Protein AF-A0A5J4SA84-F1 (afdb_monomer_lite)

Sequence (87 aa):
QEDQITIRIRRINRKDIRPAKIERYRRESLLFVDNLPIAMTINEKIKETLSSRQDVKIWSTHYTFPEDQLDFIIDIIQATIKTERAH

pLDDT: mean 89.12, std 7.97, range [56.22, 96.25]

Radius of gyration: 13.72 Å; chains: 1; bounding box: 30×35×38 Å

Structure (mmCIF, N/CA/C/O backbone):
data_AF-A0A5J4SA84-F1
#
_entry.id   AF-A0A5J4SA84-F1
#
loop_
_atom_site.group_PDB
_atom_site.id
_atom_site.type_symbol
_atom_site.label_atom_id
_atom_site.label_alt_id
_atom_site.label_comp_id
_atom_site.label_asym_id
_atom_site.label_entity_id
_atom_site.label_seq_id
_atom_site.pdbx_PDB_ins_code
_atom_site.Cartn_x
_atom_site.Cartn_y
_atom_site.Cartn_z
_atom_site.occupancy
_atom_site.B_iso_or_equiv
_atom_site.auth_seq_id
_atom_site.auth_comp_id
_atom_site.auth_asym_id
_atom_site.auth_atom_id
_atom_site.pdbx_PDB_model_num
ATOM 1 N N . GLN A 1 1 ? -13.594 2.770 20.908 1.00 56.22 1 GLN A N 1
ATOM 2 C CA . GLN A 1 1 ? -12.225 2.478 20.451 1.00 56.22 1 GLN A CA 1
ATOM 3 C C . GLN A 1 1 ? -12.390 2.183 18.974 1.00 56.22 1 GLN A C 1
ATOM 5 O O . GLN A 1 1 ? -13.153 1.280 18.677 1.00 56.22 1 GLN A O 1
ATOM 10 N N . GLU A 1 2 ? -11.877 3.020 18.075 1.00 69.31 2 GLU A N 1
ATOM 11 C CA . GLU A 1 2 ? -11.911 2.677 16.646 1.00 69.31 2 GLU A CA 1
ATOM 12 C C . GLU A 1 2 ? -10.910 1.544 16.433 1.00 69.31 2 GLU A C 1
ATOM 14 O O . GLU A 1 2 ? -9.748 1.674 16.838 1.00 69.31 2 GLU A O 1
ATOM 19 N N . ASP A 1 3 ? -11.368 0.419 15.888 1.00 90.94 3 ASP A N 1
ATOM 20 C CA . ASP A 1 3 ? -10.490 -0.690 15.542 1.00 90.94 3 ASP A CA 1
ATOM 21 C C . ASP A 1 3 ? -9.504 -0.206 14.471 1.00 90.94 3 ASP A C 1
ATOM 23 O O . ASP A 1 3 ? -9.886 0.278 13.405 1.00 90.94 3 ASP A O 1
ATOM 27 N N . GLN A 1 4 ? -8.211 -0.238 14.801 1.00 94.12 4 GLN A N 1
ATOM 28 C CA . GLN A 1 4 ? -7.141 0.162 13.891 1.00 94.12 4 GLN A CA 1
ATOM 29 C C . GLN A 1 4 ? -6.476 -1.080 13.318 1.00 94.12 4 GLN A C 1
ATOM 31 O O . GLN A 1 4 ? -6.082 -1.985 14.055 1.00 94.12 4 GLN A O 1
ATOM 36 N N . ILE A 1 5 ? -6.253 -1.074 12.009 1.00 95.56 5 ILE A N 1
ATOM 37 C CA . ILE A 1 5 ? -5.477 -2.095 11.316 1.00 95.56 5 ILE A CA 1
ATOM 38 C C . ILE A 1 5 ? -4.082 -1.561 11.003 1.00 95.56 5 ILE A C 1
ATOM 40 O O . ILE A 1 5 ? -3.885 -0.369 10.782 1.00 95.56 5 ILE A O 1
ATOM 44 N N . THR A 1 6 ? -3.088 -2.450 10.983 1.00 95.94 6 THR A N 1
ATOM 45 C CA . THR A 1 6 ? -1.747 -2.134 10.478 1.00 95.94 6 THR A CA 1
ATOM 46 C C . THR A 1 6 ? -1.416 -3.026 9.295 1.00 95.94 6 THR A C 1
ATOM 48 O O . THR A 1 6 ? -1.369 -4.248 9.428 1.00 95.94 6 THR A O 1
ATOM 51 N N . ILE A 1 7 ? -1.116 -2.417 8.150 1.00 95.25 7 ILE A N 1
ATOM 52 C CA . ILE A 1 7 ? -0.623 -3.122 6.964 1.00 95.25 7 ILE A CA 1
ATOM 53 C C . ILE A 1 7 ? 0.857 -2.825 6.746 1.00 95.25 7 ILE A C 1
ATOM 55 O O . ILE A 1 7 ? 1.381 -1.789 7.162 1.00 95.25 7 ILE A O 1
ATOM 59 N N . ARG A 1 8 ? 1.542 -3.729 6.045 1.00 94.69 8 ARG A N 1
ATOM 60 C CA . ARG A 1 8 ? 2.936 -3.539 5.641 1.00 94.69 8 ARG A CA 1
ATOM 61 C C . ARG A 1 8 ? 3.069 -3.602 4.128 1.00 94.69 8 ARG A C 1
ATOM 63 O O . ARG A 1 8 ? 2.731 -4.615 3.521 1.00 94.69 8 ARG A O 1
ATOM 70 N N . ILE A 1 9 ? 3.667 -2.571 3.539 1.00 91.75 9 ILE A N 1
ATOM 71 C CA . ILE A 1 9 ? 3.939 -2.506 2.098 1.00 91.75 9 ILE A CA 1
ATOM 72 C C . ILE A 1 9 ? 5.408 -2.852 1.854 1.00 91.75 9 ILE A C 1
ATOM 74 O O . ILE A 1 9 ? 6.307 -2.271 2.460 1.00 91.75 9 ILE A O 1
ATOM 78 N N . ARG A 1 10 ? 5.679 -3.826 0.978 1.00 89.31 10 ARG A N 1
ATOM 79 C CA . ARG A 1 10 ? 7.045 -4.272 0.662 1.00 89.31 10 ARG A CA 1
ATOM 80 C C . ARG A 1 10 ? 7.262 -4.337 -0.841 1.00 89.31 10 ARG A C 1
ATOM 82 O O . ARG A 1 10 ? 6.523 -5.021 -1.539 1.00 89.31 10 ARG A O 1
ATOM 89 N N . ARG A 1 11 ? 8.352 -3.725 -1.303 1.00 88.12 11 ARG A N 1
ATOM 90 C CA . ARG A 1 11 ? 8.910 -3.952 -2.639 1.00 88.12 11 ARG A CA 1
ATOM 91 C C . ARG A 1 11 ? 10.023 -4.982 -2.524 1.00 88.12 11 ARG A C 1
ATOM 93 O O . ARG A 1 11 ? 10.886 -4.849 -1.660 1.00 88.12 11 ARG A O 1
ATOM 100 N N . ILE A 1 12 ? 9.995 -6.004 -3.370 1.00 88.81 12 ILE A N 1
ATOM 101 C CA . ILE A 1 12 ? 10.994 -7.072 -3.340 1.00 88.81 12 ILE A CA 1
ATOM 102 C C . ILE A 1 12 ? 11.491 -7.321 -4.761 1.00 88.81 12 ILE A C 1
ATOM 104 O O . ILE A 1 12 ? 10.697 -7.400 -5.697 1.00 88.81 12 ILE A O 1
ATOM 108 N N . ASN A 1 13 ? 12.808 -7.422 -4.927 1.00 87.12 13 ASN A N 1
ATOM 109 C CA . ASN A 1 13 ? 13.411 -7.742 -6.212 1.00 87.12 13 ASN A CA 1
ATOM 110 C C . ASN A 1 13 ? 13.159 -9.214 -6.545 1.00 87.12 13 ASN A C 1
ATOM 112 O O . ASN A 1 13 ? 13.604 -10.109 -5.829 1.00 87.12 13 ASN A O 1
ATOM 116 N N . ARG A 1 14 ? 12.465 -9.464 -7.657 1.00 85.88 14 ARG A N 1
ATOM 117 C CA . ARG A 1 14 ? 12.113 -10.814 -8.107 1.00 85.88 14 ARG A CA 1
ATOM 118 C C . ARG A 1 14 ? 13.332 -11.725 -8.277 1.00 85.88 14 ARG A C 1
ATOM 120 O O . ARG A 1 14 ? 13.210 -12.918 -8.023 1.00 85.88 14 ARG A O 1
ATOM 127 N N . LYS A 1 15 ? 14.492 -11.179 -8.671 1.00 87.44 15 LYS A N 1
ATOM 128 C CA . LYS A 1 15 ? 15.733 -11.955 -8.869 1.00 87.44 15 LYS A CA 1
ATOM 129 C C . LYS A 1 15 ? 16.242 -12.606 -7.578 1.00 87.44 15 LYS A C 1
ATOM 131 O O . LYS A 1 15 ? 16.869 -13.656 -7.641 1.00 87.44 15 LYS A O 1
ATOM 136 N N . ASP A 1 16 ? 15.904 -12.027 -6.429 1.00 86.69 16 ASP A N 1
ATOM 137 C CA . ASP A 1 16 ? 16.417 -12.442 -5.120 1.00 86.69 16 ASP A CA 1
ATOM 138 C C . ASP A 1 16 ? 15.446 -13.386 -4.382 1.00 86.69 16 ASP A C 1
ATOM 140 O O . ASP A 1 16 ? 15.662 -13.751 -3.223 1.00 86.69 16 ASP A O 1
ATOM 144 N N . ILE A 1 17 ? 14.342 -13.789 -5.028 1.00 90.81 17 ILE A N 1
ATOM 145 C CA . ILE A 1 17 ? 13.281 -14.592 -4.414 1.00 90.81 17 ILE A CA 1
ATOM 146 C C . ILE A 1 17 ? 13.061 -15.888 -5.195 1.00 90.81 17 ILE A C 1
ATOM 148 O O . ILE A 1 17 ? 12.876 -15.894 -6.408 1.00 90.81 17 ILE A O 1
ATOM 152 N N . ARG A 1 18 ? 12.983 -17.009 -4.468 1.00 93.44 18 ARG A N 1
ATOM 153 C CA . ARG A 1 18 ? 12.603 -18.307 -5.043 1.00 93.44 18 ARG A CA 1
ATOM 154 C C . ARG A 1 18 ? 11.138 -18.304 -5.518 1.00 93.44 18 ARG A C 1
ATOM 156 O O . ARG A 1 18 ? 10.290 -17.776 -4.795 1.00 93.44 18 ARG A O 1
ATOM 163 N N . PRO A 1 19 ? 10.791 -18.995 -6.621 1.00 92.00 19 PRO A N 1
ATOM 164 C CA . PRO A 1 19 ? 9.419 -19.055 -7.140 1.00 92.00 19 PRO A CA 1
ATOM 165 C C . PRO A 1 19 ? 8.353 -19.440 -6.102 1.00 92.00 19 PRO A C 1
ATOM 167 O O . PRO A 1 19 ? 7.323 -18.782 -6.007 1.00 92.00 19 PRO A O 1
ATOM 170 N N . ALA A 1 20 ? 8.629 -20.429 -5.244 1.00 94.31 20 ALA A N 1
ATOM 171 C CA . ALA A 1 20 ? 7.702 -20.847 -4.186 1.00 94.31 20 ALA A CA 1
ATOM 172 C C . ALA A 1 20 ? 7.353 -19.715 -3.197 1.00 94.31 20 ALA A C 1
ATOM 174 O O . ALA A 1 20 ? 6.238 -19.637 -2.688 1.00 94.31 20 ALA A O 1
ATOM 175 N N . LYS A 1 21 ? 8.302 -18.809 -2.935 1.00 92.75 21 LYS A N 1
ATOM 176 C CA . LYS A 1 21 ? 8.107 -17.669 -2.032 1.00 92.75 21 LYS A CA 1
ATOM 177 C C . LYS A 1 21 ? 7.328 -16.536 -2.710 1.00 92.75 21 LYS A C 1
ATOM 179 O O . LYS A 1 21 ? 6.553 -15.868 -2.035 1.00 92.75 21 LYS A O 1
ATOM 184 N N . ILE A 1 22 ? 7.471 -16.368 -4.028 1.00 92.12 22 ILE A N 1
ATOM 185 C CA . ILE A 1 22 ? 6.629 -15.462 -4.828 1.00 92.12 22 ILE A CA 1
ATOM 186 C C . ILE A 1 22 ? 5.172 -15.931 -4.787 1.00 92.12 22 ILE A C 1
ATOM 188 O O . ILE A 1 22 ? 4.284 -15.137 -4.494 1.00 92.12 22 ILE A O 1
ATOM 192 N N . GLU A 1 23 ? 4.935 -17.224 -5.014 1.00 94.00 23 GLU A N 1
ATOM 193 C CA . GLU A 1 23 ? 3.586 -17.798 -4.987 1.00 94.00 23 GLU A CA 1
ATOM 194 C C . GLU A 1 23 ? 2.934 -17.655 -3.609 1.00 94.00 23 GLU A C 1
ATOM 196 O O . GLU A 1 23 ? 1.769 -17.276 -3.500 1.00 94.00 23 GLU A O 1
ATOM 201 N N . ARG A 1 24 ? 3.708 -17.867 -2.539 1.00 94.12 24 ARG A N 1
ATOM 202 C CA . ARG A 1 24 ? 3.245 -17.602 -1.177 1.00 94.12 24 ARG A CA 1
ATOM 203 C C . ARG A 1 24 ? 2.816 -16.143 -0.994 1.00 94.12 24 ARG A C 1
ATOM 205 O O . ARG A 1 24 ? 1.725 -15.893 -0.496 1.00 94.12 24 ARG A O 1
ATOM 212 N N . TYR A 1 25 ? 3.631 -15.181 -1.434 1.00 93.12 25 TYR A N 1
ATOM 213 C CA . TYR A 1 25 ? 3.261 -13.765 -1.361 1.00 93.12 25 TYR A CA 1
ATOM 214 C C . TYR A 1 25 ? 2.019 -13.435 -2.178 1.00 93.12 25 TYR A C 1
ATOM 216 O O . TYR A 1 25 ? 1.203 -12.643 -1.719 1.00 93.12 25 TYR A O 1
ATOM 224 N N . ARG A 1 26 ? 1.841 -14.054 -3.343 1.00 92.62 26 ARG A N 1
ATOM 225 C CA . ARG A 1 26 ? 0.646 -13.861 -4.163 1.00 92.62 26 ARG A CA 1
ATOM 226 C C . ARG A 1 26 ? -0.637 -14.308 -3.455 1.00 92.62 26 ARG A C 1
ATOM 228 O O . ARG A 1 26 ? -1.665 -13.677 -3.655 1.00 92.62 26 ARG A O 1
ATOM 235 N N . ARG A 1 27 ? -0.577 -15.371 -2.645 1.00 94.25 27 ARG A N 1
ATOM 236 C CA . ARG A 1 27 ? -1.738 -15.913 -1.914 1.00 94.25 27 ARG A CA 1
ATOM 237 C C . ARG A 1 27 ? -2.014 -15.208 -0.590 1.00 94.25 27 ARG A C 1
ATOM 239 O O . ARG A 1 27 ? -3.168 -15.068 -0.217 1.00 94.25 27 ARG A O 1
ATOM 246 N N . GLU A 1 28 ? -0.965 -14.822 0.132 1.00 93.44 28 GLU A N 1
ATOM 247 C CA . GLU A 1 28 ? -1.081 -14.290 1.499 1.00 93.44 28 GLU A CA 1
ATOM 248 C C . GLU A 1 28 ? -1.167 -12.756 1.562 1.00 93.44 28 GLU A C 1
ATOM 250 O O . GLU A 1 28 ? -1.489 -12.209 2.613 1.00 93.44 28 GLU A O 1
ATOM 255 N N . SER A 1 29 ? -0.836 -12.038 0.483 1.00 94.25 29 SER A N 1
ATOM 256 C CA . SER A 1 29 ? -0.865 -10.568 0.494 1.00 94.25 29 SER A CA 1
ATOM 257 C C . SER A 1 29 ? -2.249 -10.047 0.122 1.00 94.25 29 SER A C 1
ATOM 259 O O . SER A 1 29 ? -2.825 -10.501 -0.861 1.00 94.25 29 SER A O 1
ATOM 261 N N . LEU A 1 30 ? -2.717 -9.016 0.835 1.00 93.69 30 LEU A N 1
ATOM 262 C CA . LEU A 1 30 ? -3.946 -8.282 0.493 1.00 93.69 30 LEU A CA 1
ATOM 263 C C . LEU A 1 30 ? -3.908 -7.724 -0.938 1.00 93.69 30 LEU A C 1
ATOM 265 O O . LEU A 1 30 ? -4.901 -7.741 -1.655 1.00 93.69 30 LEU A O 1
ATOM 269 N N . LEU A 1 31 ? -2.735 -7.250 -1.362 1.00 92.94 31 LEU A N 1
ATOM 270 C CA . LEU A 1 31 ? -2.484 -6.755 -2.707 1.00 92.94 31 LEU A CA 1
ATOM 271 C C . LEU A 1 31 ? -1.125 -7.261 -3.187 1.00 92.94 31 LEU A C 1
ATOM 273 O O . LEU A 1 31 ? -0.106 -7.059 -2.523 1.00 92.94 31 LEU A O 1
ATOM 277 N N . PHE A 1 32 ? -1.105 -7.896 -4.358 1.00 93.56 32 PHE A N 1
ATOM 278 C CA . PHE A 1 32 ? 0.117 -8.363 -5.002 1.00 93.56 32 PHE A CA 1
ATOM 279 C C . PHE A 1 32 ? 0.245 -7.751 -6.397 1.00 93.56 32 PHE A C 1
ATOM 281 O O . PHE A 1 32 ? -0.610 -7.959 -7.256 1.00 93.56 32 PHE A O 1
ATOM 288 N N . VAL A 1 33 ? 1.337 -7.022 -6.632 1.00 90.12 33 VAL A N 1
ATOM 289 C CA . VAL A 1 33 ? 1.641 -6.406 -7.928 1.00 90.12 33 VAL A CA 1
ATOM 290 C C . VAL A 1 33 ? 3.002 -6.892 -8.409 1.00 90.12 33 VAL A C 1
ATOM 292 O O . VAL A 1 33 ? 4.015 -6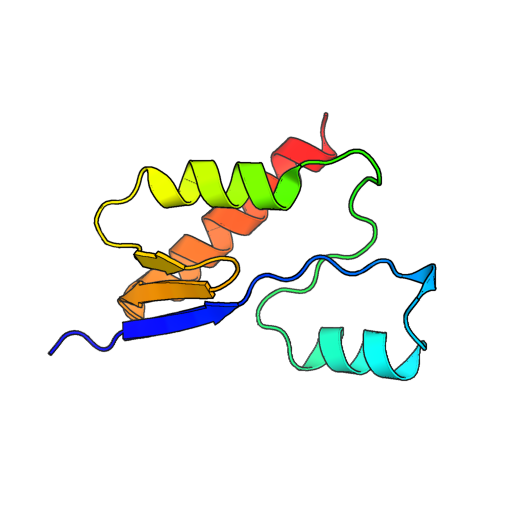.681 -7.744 1.00 90.12 33 VAL A O 1
ATOM 295 N N . ASP A 1 34 ? 3.016 -7.534 -9.576 1.00 89.00 34 ASP A N 1
ATOM 296 C CA . ASP A 1 34 ? 4.239 -7.990 -10.239 1.00 89.00 34 ASP A CA 1
ATOM 297 C C . ASP A 1 34 ? 4.720 -6.977 -11.287 1.00 89.00 34 ASP A C 1
ATOM 299 O O . ASP A 1 34 ? 3.950 -6.151 -11.785 1.00 89.00 34 ASP A O 1
ATOM 303 N N . ASN A 1 35 ? 5.995 -7.094 -11.658 1.00 84.88 35 ASN A N 1
ATOM 304 C CA . ASN A 1 35 ? 6.636 -6.335 -12.732 1.00 84.88 35 ASN A CA 1
ATOM 305 C C . ASN A 1 35 ? 6.545 -4.809 -12.551 1.00 84.88 35 ASN A C 1
ATOM 307 O O . ASN A 1 35 ? 6.326 -4.068 -13.510 1.00 84.88 35 ASN A O 1
ATOM 311 N N . LEU A 1 36 ? 6.725 -4.337 -11.312 1.00 84.81 36 LEU A N 1
ATOM 312 C CA . LEU A 1 36 ? 6.912 -2.912 -11.035 1.00 84.81 36 LEU A CA 1
ATOM 313 C C . LEU A 1 36 ? 8.204 -2.408 -11.710 1.00 84.81 36 LEU A C 1
ATOM 315 O O . LEU A 1 36 ? 9.225 -3.103 -11.628 1.00 84.81 36 LEU A O 1
ATOM 319 N N . PRO A 1 37 ? 8.207 -1.213 -12.332 1.00 79.06 37 PRO A N 1
ATOM 320 C CA . PRO A 1 37 ? 9.391 -0.690 -13.008 1.00 79.06 37 PRO A CA 1
ATOM 321 C C . PRO A 1 37 ? 10.601 -0.578 -12.068 1.00 79.06 37 PRO A C 1
ATOM 323 O O . PRO A 1 37 ? 10.473 -0.283 -10.876 1.00 79.06 37 PRO A O 1
ATOM 326 N N . ILE A 1 38 ? 11.801 -0.827 -12.600 1.00 66.44 38 ILE A N 1
ATOM 327 C CA . ILE A 1 38 ? 13.047 -0.913 -11.814 1.00 66.44 38 ILE A CA 1
ATOM 328 C C . ILE A 1 38 ? 13.415 0.448 -11.205 1.00 66.44 38 ILE A C 1
ATOM 330 O O . ILE A 1 38 ? 13.776 0.511 -10.030 1.00 66.44 38 ILE A O 1
ATOM 334 N N . ALA A 1 39 ? 13.243 1.534 -11.958 1.00 63.16 39 ALA A N 1
ATOM 335 C CA . ALA A 1 39 ? 13.620 2.888 -11.549 1.00 63.16 39 ALA A CA 1
ATOM 336 C C . ALA A 1 39 ? 12.618 3.577 -10.601 1.00 63.16 39 ALA A C 1
ATOM 338 O O . ALA A 1 39 ? 12.836 4.714 -10.200 1.00 63.16 39 ALA A O 1
ATOM 339 N N . MET A 1 40 ? 11.507 2.924 -10.250 1.00 64.06 40 MET A N 1
ATOM 340 C CA . MET A 1 40 ? 10.369 3.643 -9.688 1.00 64.06 40 MET A CA 1
ATOM 341 C C . MET A 1 40 ? 10.393 3.769 -8.166 1.00 64.06 40 MET A C 1
ATOM 343 O O . MET A 1 40 ? 10.508 2.777 -7.439 1.00 64.06 40 MET A O 1
ATOM 347 N N . THR A 1 41 ? 10.174 4.990 -7.689 1.00 78.12 41 THR A N 1
ATOM 348 C CA . THR A 1 41 ? 10.030 5.384 -6.281 1.00 78.12 41 THR A CA 1
ATOM 349 C C . THR A 1 41 ? 8.628 5.087 -5.735 1.00 78.12 41 THR A C 1
ATOM 351 O O . THR A 1 41 ? 8.112 5.801 -4.885 1.00 78.12 41 THR A O 1
ATOM 354 N N . ILE A 1 42 ? 7.983 4.006 -6.192 1.00 85.25 42 ILE A N 1
ATOM 355 C CA . ILE A 1 42 ? 6.569 3.719 -5.891 1.00 85.25 42 ILE A CA 1
ATOM 356 C C . ILE A 1 42 ? 6.261 3.708 -4.388 1.00 85.25 42 ILE A C 1
ATOM 358 O O . ILE A 1 42 ? 5.225 4.206 -3.964 1.00 85.25 42 ILE A O 1
ATOM 362 N N . ASN A 1 43 ? 7.187 3.205 -3.566 1.00 86.50 43 ASN A N 1
ATOM 363 C CA . ASN A 1 43 ? 7.045 3.233 -2.111 1.00 86.50 43 ASN A CA 1
ATOM 364 C C . ASN A 1 43 ? 7.031 4.667 -1.566 1.00 86.50 43 ASN A C 1
ATOM 366 O O . ASN A 1 43 ? 6.300 4.941 -0.622 1.00 86.50 43 ASN A O 1
ATOM 370 N N . GLU A 1 44 ? 7.836 5.564 -2.138 1.00 87.56 44 GLU A N 1
ATOM 371 C CA . GLU A 1 44 ? 7.879 6.977 -1.755 1.00 87.56 44 GLU A CA 1
ATOM 372 C C . GLU A 1 44 ? 6.606 7.691 -2.199 1.00 87.56 44 GLU A C 1
ATOM 374 O O . GLU A 1 44 ? 6.027 8.400 -1.391 1.00 87.56 44 GLU A O 1
ATOM 379 N N . LYS A 1 45 ? 6.100 7.427 -3.411 1.00 89.06 45 LYS A N 1
ATOM 380 C CA . LYS A 1 45 ? 4.832 8.011 -3.881 1.00 89.06 45 LYS A CA 1
ATOM 381 C C . LYS A 1 45 ? 3.618 7.525 -3.098 1.00 89.06 45 LYS A C 1
ATOM 383 O O . LYS A 1 45 ? 2.745 8.321 -2.758 1.00 89.06 45 LYS A O 1
ATOM 388 N N . ILE A 1 46 ? 3.569 6.235 -2.760 1.00 89.81 46 ILE A N 1
ATOM 389 C CA . ILE A 1 46 ? 2.548 5.700 -1.848 1.00 89.81 46 ILE A CA 1
ATOM 390 C C . ILE A 1 46 ? 2.669 6.392 -0.489 1.00 89.81 46 ILE A C 1
ATOM 392 O O . ILE A 1 46 ? 1.669 6.857 0.054 1.00 89.81 46 ILE A O 1
ATOM 396 N N . LYS A 1 47 ? 3.891 6.505 0.048 1.00 90.69 47 LYS A N 1
ATOM 397 C CA . LYS A 1 47 ? 4.133 7.189 1.319 1.00 90.69 47 LYS A CA 1
ATOM 398 C C . LYS A 1 47 ? 3.687 8.648 1.267 1.00 90.69 47 LYS A C 1
ATOM 400 O O . LYS A 1 47 ? 3.019 9.076 2.196 1.00 90.69 47 LYS A O 1
ATOM 405 N N . GLU A 1 48 ? 4.025 9.396 0.223 1.00 90.94 48 GLU A N 1
ATOM 406 C CA . GLU A 1 48 ? 3.648 10.802 0.026 1.00 90.94 48 GLU A CA 1
ATOM 407 C C . GLU A 1 48 ? 2.126 10.962 -0.029 1.00 90.94 48 GLU A C 1
ATOM 409 O O . GLU A 1 48 ? 1.556 11.743 0.733 1.00 90.94 48 GLU A O 1
ATOM 414 N N . THR A 1 49 ? 1.463 10.138 -0.844 1.00 90.94 49 THR A N 1
ATOM 415 C CA . THR A 1 49 ? 0.003 10.153 -0.992 1.00 90.94 49 THR A CA 1
ATOM 416 C C . THR A 1 49 ? -0.683 9.878 0.347 1.00 90.94 49 THR A C 1
ATOM 418 O O . THR A 1 49 ? -1.583 10.612 0.749 1.00 90.94 49 THR A O 1
ATOM 421 N N . LEU A 1 50 ? -0.220 8.865 1.085 1.00 91.56 50 LEU A N 1
ATOM 422 C CA . LEU A 1 50 ? -0.786 8.507 2.386 1.00 91.56 50 LEU A CA 1
ATOM 423 C C . LEU A 1 50 ? -0.388 9.475 3.512 1.00 91.56 50 LEU A C 1
ATOM 425 O O . LEU A 1 50 ? -1.160 9.637 4.448 1.00 91.56 50 LEU A O 1
ATOM 429 N N . SER A 1 51 ? 0.761 10.156 3.421 1.00 90.00 51 SER A N 1
ATOM 430 C C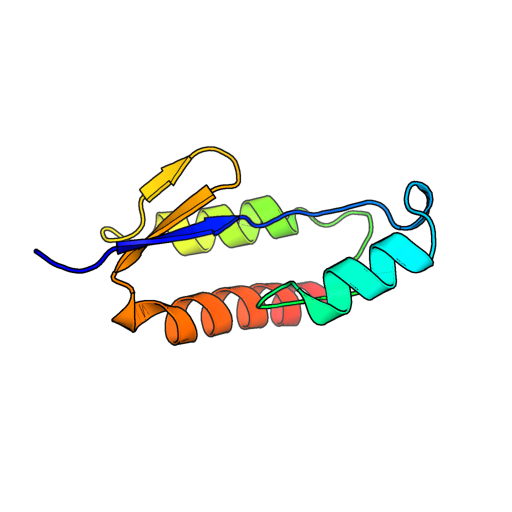A . SER A 1 51 ? 1.202 11.146 4.424 1.00 90.00 51 SER A CA 1
ATOM 431 C C . SER A 1 51 ? 0.328 12.399 4.437 1.00 90.00 51 SER A C 1
ATOM 433 O O . SER A 1 51 ? 0.314 13.116 5.431 1.00 90.00 51 SER A O 1
ATOM 435 N N . SER A 1 52 ? -0.398 12.677 3.349 1.00 89.00 52 SER A N 1
ATOM 436 C CA . SER A 1 52 ? -1.348 13.796 3.295 1.00 89.00 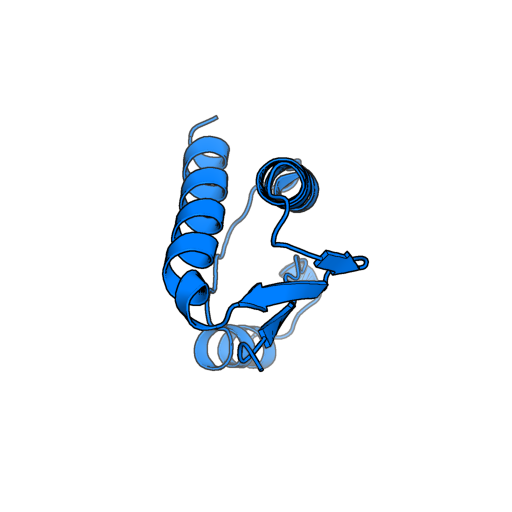52 SER A CA 1
ATOM 437 C C . SER A 1 52 ? -2.581 13.585 4.185 1.00 89.00 52 SER A C 1
ATOM 439 O O . SER A 1 52 ? -3.305 14.537 4.482 1.00 89.00 52 SER A O 1
ATOM 441 N N . ARG A 1 53 ? -2.823 12.346 4.629 1.00 91.00 53 ARG A N 1
ATOM 442 C CA . ARG A 1 53 ? -3.975 11.969 5.444 1.00 91.00 53 ARG A CA 1
ATOM 443 C C . ARG A 1 53 ? -3.654 12.098 6.934 1.00 91.00 53 ARG A C 1
ATOM 445 O O . ARG A 1 53 ? -2.609 11.643 7.387 1.00 91.00 53 ARG A O 1
ATOM 452 N N . GLN A 1 54 ? -4.568 12.682 7.710 1.00 86.88 54 GLN A N 1
ATOM 453 C CA . GLN A 1 54 ? -4.376 12.879 9.158 1.00 86.88 54 GLN A CA 1
ATOM 454 C C . GLN A 1 54 ? -4.643 11.614 9.991 1.00 86.88 54 GLN A C 1
ATOM 456 O O . GLN A 1 54 ? -4.162 11.497 11.115 1.00 86.88 54 GLN A O 1
ATOM 461 N N . ASP A 1 55 ? -5.405 10.670 9.445 1.00 90.75 55 ASP A N 1
ATOM 462 C CA . ASP A 1 55 ? -5.840 9.427 10.089 1.00 90.75 55 ASP A CA 1
ATOM 463 C C . ASP A 1 55 ? -4.894 8.239 9.841 1.00 90.75 55 ASP A C 1
ATOM 465 O O . ASP A 1 55 ? -5.100 7.156 10.392 1.00 90.75 55 ASP A O 1
ATOM 469 N N . VAL A 1 56 ? -3.823 8.438 9.065 1.00 93.88 56 VAL A N 1
ATOM 470 C CA . VAL A 1 56 ? -2.824 7.407 8.767 1.00 93.88 56 VAL A CA 1
ATOM 471 C C . VAL A 1 56 ? -1.535 7.675 9.539 1.00 93.88 56 VAL A C 1
ATOM 473 O O . VAL A 1 56 ? -0.844 8.671 9.332 1.00 93.88 56 VAL A O 1
ATOM 476 N N . LYS A 1 57 ? -1.143 6.729 10.393 1.00 94.69 57 LYS A N 1
ATOM 477 C CA . LYS A 1 57 ? 0.175 6.715 11.037 1.00 94.69 57 LYS A CA 1
ATOM 478 C C . LYS A 1 57 ? 1.145 5.904 10.190 1.00 94.69 57 LYS A C 1
ATOM 480 O O . LYS A 1 57 ? 0.89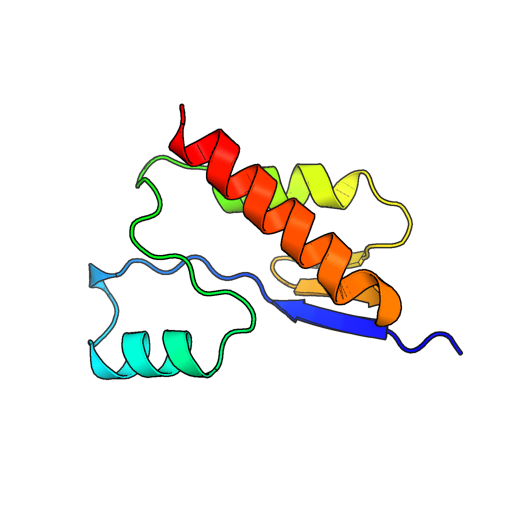3 4.739 9.889 1.00 94.69 57 LYS A O 1
ATOM 485 N N . ILE A 1 58 ? 2.279 6.505 9.841 1.00 93.88 58 ILE A N 1
ATOM 486 C CA . ILE A 1 58 ? 3.292 5.876 8.989 1.00 93.88 58 ILE A CA 1
ATOM 487 C C . ILE A 1 58 ? 4.554 5.621 9.803 1.00 93.88 58 ILE A C 1
ATOM 489 O O . ILE A 1 58 ? 5.173 6.550 10.321 1.00 93.88 58 ILE A O 1
ATOM 493 N N . TRP A 1 59 ? 4.983 4.361 9.859 1.00 93.00 59 TRP A N 1
ATOM 494 C CA . TRP A 1 59 ? 6.248 3.970 10.469 1.00 93.00 59 TRP A CA 1
ATOM 495 C C . TRP A 1 59 ? 7.053 3.061 9.537 1.00 93.00 59 TRP A C 1
ATOM 497 O O . TRP A 1 59 ? 6.810 1.856 9.415 1.00 93.00 59 TRP A O 1
ATOM 507 N N . SER A 1 60 ? 8.053 3.647 8.872 1.00 88.44 60 SER A N 1
ATOM 508 C CA . SER A 1 60 ? 8.879 2.980 7.857 1.00 88.44 60 SER A CA 1
ATOM 509 C C . SER A 1 60 ? 8.038 2.394 6.707 1.00 88.44 60 SER A C 1
ATOM 511 O O . SER A 1 60 ? 7.664 3.126 5.797 1.00 88.44 60 SER A O 1
ATOM 513 N N . THR A 1 61 ? 7.739 1.091 6.747 1.00 90.31 61 THR A N 1
ATOM 514 C CA . THR A 1 61 ? 6.925 0.361 5.754 1.00 90.31 61 THR A CA 1
ATOM 515 C C . THR A 1 61 ? 5.562 -0.072 6.293 1.00 90.31 61 THR A C 1
ATOM 517 O O . THR A 1 61 ? 4.824 -0.767 5.593 1.00 90.31 61 THR A O 1
ATOM 520 N N . HIS A 1 62 ? 5.249 0.307 7.532 1.00 95.00 62 HIS A N 1
ATOM 521 C CA . HIS A 1 62 ? 3.991 0.014 8.204 1.00 95.00 62 HIS A CA 1
ATOM 522 C C . HIS A 1 62 ? 3.082 1.238 8.166 1.00 95.00 62 HIS A C 1
ATOM 524 O O . HIS A 1 62 ? 3.543 2.364 8.368 1.00 95.00 62 HIS A O 1
ATOM 530 N N . TYR A 1 63 ? 1.803 0.989 7.916 1.00 95.38 63 TYR A N 1
ATOM 531 C CA . TYR A 1 63 ? 0.754 1.992 7.813 1.00 95.38 63 TYR A CA 1
ATOM 532 C C . TYR A 1 63 ? -0.390 1.553 8.717 1.00 95.38 63 TYR A C 1
ATOM 534 O O . TYR A 1 63 ? -0.901 0.446 8.544 1.00 95.38 63 TYR A O 1
ATOM 542 N N . THR A 1 64 ? -0.750 2.396 9.679 1.00 96.25 64 THR A N 1
ATOM 543 C CA . THR A 1 64 ? -1.804 2.127 10.662 1.00 96.25 64 THR A CA 1
ATOM 544 C C . THR A 1 64 ? -2.923 3.148 10.507 1.00 96.25 64 THR A C 1
ATOM 546 O O . THR A 1 64 ? -2.643 4.346 10.499 1.00 96.25 64 THR A O 1
ATOM 549 N N . PHE A 1 65 ? -4.163 2.686 10.379 1.00 95.44 65 PHE A N 1
ATOM 550 C CA . PHE A 1 65 ? -5.348 3.513 10.112 1.00 95.44 65 PHE A CA 1
ATOM 551 C C . PHE A 1 65 ? -6.631 2.778 10.563 1.00 95.44 65 PHE A C 1
ATOM 553 O O . PHE A 1 65 ? -6.542 1.593 10.904 1.00 95.44 65 PHE A O 1
ATOM 560 N N . PRO A 1 66 ? -7.800 3.446 10.622 1.00 95.88 66 PRO A N 1
ATOM 561 C CA . PRO A 1 66 ? -9.077 2.807 10.965 1.00 95.88 66 PRO A CA 1
ATOM 562 C C . PRO A 1 66 ? -9.450 1.665 10.003 1.00 95.88 66 PRO A C 1
ATOM 564 O O . PRO A 1 66 ? -9.311 1.806 8.790 1.00 95.88 66 PRO A O 1
ATOM 567 N N . GLU A 1 67 ? -9.884 0.516 10.524 1.00 95.00 67 GLU A N 1
ATOM 568 C CA . GLU A 1 67 ? -10.114 -0.704 9.730 1.00 95.00 67 GLU A CA 1
ATOM 569 C C . GLU A 1 67 ? -11.147 -0.525 8.604 1.00 95.00 67 GLU A C 1
ATOM 571 O O . GLU A 1 67 ? -10.971 -1.066 7.512 1.00 95.00 67 GLU A O 1
ATOM 576 N N . ASP A 1 68 ? -12.167 0.304 8.822 1.00 94.19 68 ASP A N 1
ATOM 577 C CA . ASP A 1 68 ? -13.205 0.645 7.844 1.00 94.19 68 ASP A CA 1
ATOM 578 C C . ASP A 1 68 ? -12.667 1.378 6.603 1.00 94.19 68 ASP A C 1
ATOM 580 O O . ASP A 1 68 ? -13.328 1.425 5.566 1.00 94.19 68 ASP A O 1
ATOM 584 N N . GLN A 1 69 ? -11.443 1.909 6.668 1.00 93.25 69 GLN A N 1
ATOM 585 C CA . GLN A 1 69 ? -10.783 2.577 5.547 1.00 93.25 69 GLN A CA 1
ATOM 586 C C . GLN A 1 69 ? -9.917 1.648 4.691 1.00 93.25 69 GLN A C 1
ATOM 588 O O . GLN A 1 69 ? -9.291 2.117 3.738 1.00 93.25 69 GLN A O 1
ATOM 593 N N . LEU A 1 70 ? -9.841 0.350 5.006 1.00 94.25 70 LEU A N 1
ATOM 594 C CA . LEU A 1 70 ? -8.942 -0.582 4.323 1.00 94.25 70 LEU A CA 1
ATOM 595 C C . LEU A 1 70 ? -9.116 -0.581 2.802 1.00 94.25 70 LEU A C 1
ATOM 597 O O . LEU A 1 70 ? -8.126 -0.409 2.085 1.00 94.25 70 LEU A O 1
ATOM 601 N N . ASP A 1 71 ? -10.347 -0.723 2.315 1.00 95.25 71 ASP A N 1
ATOM 602 C CA . ASP A 1 71 ? -10.629 -0.755 0.876 1.00 95.25 71 ASP A CA 1
ATOM 603 C C . ASP A 1 71 ? -10.226 0.560 0.198 1.00 95.25 71 ASP A C 1
ATOM 605 O O . ASP A 1 71 ? -9.552 0.561 -0.831 1.00 95.25 71 ASP A O 1
ATOM 609 N N . PHE A 1 72 ? -10.519 1.693 0.840 1.00 93.81 72 PHE A N 1
ATOM 610 C CA . PHE A 1 72 ? -10.148 3.013 0.338 1.00 93.81 72 PHE A CA 1
ATOM 611 C C . PHE A 1 72 ? -8.622 3.204 0.248 1.00 93.81 72 PHE A C 1
ATOM 613 O O . PHE A 1 72 ? -8.102 3.751 -0.728 1.00 93.81 72 PHE A O 1
ATOM 620 N N . ILE A 1 73 ? -7.872 2.729 1.247 1.00 94.31 73 ILE A N 1
ATOM 621 C CA . ILE A 1 73 ? -6.403 2.771 1.234 1.00 94.31 73 ILE A CA 1
ATOM 622 C C . ILE A 1 73 ? -5.839 1.857 0.137 1.00 94.31 73 ILE A C 1
ATOM 624 O O . ILE A 1 73 ? -4.883 2.239 -0.545 1.00 94.31 73 ILE A O 1
ATOM 628 N N . ILE A 1 74 ? -6.424 0.671 -0.067 1.00 94.62 74 ILE A N 1
ATOM 629 C CA . ILE A 1 74 ? -6.049 -0.233 -1.163 1.00 94.62 74 ILE A CA 1
ATOM 630 C C . ILE A 1 74 ? -6.272 0.449 -2.518 1.00 94.62 74 ILE A C 1
ATOM 632 O O . ILE A 1 74 ? -5.372 0.403 -3.363 1.00 94.62 74 ILE A O 1
ATOM 636 N N . ASP A 1 75 ? -7.405 1.125 -2.708 1.00 95.25 75 ASP A N 1
ATOM 637 C CA . ASP A 1 75 ? -7.724 1.850 -3.941 1.00 95.25 75 ASP A CA 1
ATOM 638 C C . ASP A 1 75 ? -6.718 2.965 -4.232 1.00 95.25 75 ASP A C 1
ATOM 640 O O . ASP A 1 75 ? -6.225 3.067 -5.359 1.00 95.25 75 ASP A O 1
ATOM 644 N N . ILE A 1 76 ? -6.336 3.752 -3.217 1.00 92.94 76 ILE A N 1
ATOM 645 C CA . ILE A 1 76 ? -5.281 4.766 -3.352 1.00 92.94 76 ILE A CA 1
ATOM 646 C C . ILE A 1 76 ? -3.980 4.121 -3.827 1.00 92.94 76 ILE A C 1
ATOM 648 O O . ILE A 1 76 ? -3.394 4.568 -4.812 1.00 92.94 76 ILE A O 1
ATOM 652 N N . ILE A 1 77 ? -3.531 3.053 -3.160 1.00 92.06 77 ILE A N 1
ATOM 653 C CA . ILE A 1 77 ? -2.274 2.376 -3.504 1.00 92.06 77 ILE A CA 1
ATOM 654 C C . ILE A 1 77 ? -2.324 1.854 -4.944 1.00 92.06 77 ILE A C 1
ATOM 656 O O . ILE A 1 77 ? -1.372 2.035 -5.707 1.00 92.06 77 ILE A O 1
ATOM 660 N N . GLN A 1 78 ? -3.430 1.222 -5.340 1.00 92.69 78 GLN A N 1
ATOM 661 C CA . GLN A 1 78 ? -3.609 0.734 -6.703 1.00 92.69 78 GLN A CA 1
ATOM 662 C C . GLN A 1 78 ? -3.619 1.869 -7.728 1.00 92.69 78 GLN A C 1
ATOM 664 O O . GLN A 1 7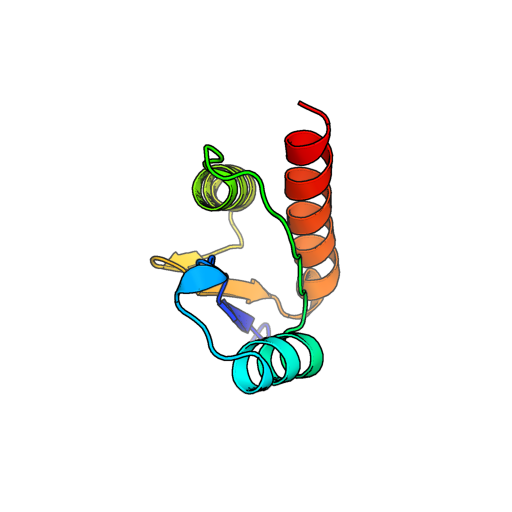8 ? -3.005 1.721 -8.786 1.00 92.69 78 GLN A O 1
ATOM 669 N N . ALA A 1 79 ? -4.296 2.981 -7.441 1.00 92.44 79 ALA A N 1
ATOM 670 C CA . ALA A 1 79 ? -4.344 4.147 -8.314 1.00 92.44 79 ALA A CA 1
ATOM 671 C C . ALA A 1 79 ? -2.950 4.753 -8.498 1.00 92.44 79 ALA A C 1
ATOM 673 O O . ALA A 1 79 ? -2.520 4.930 -9.637 1.00 92.44 79 ALA A O 1
ATOM 674 N N . THR A 1 80 ? -2.200 4.956 -7.408 1.00 90.06 80 THR A N 1
ATOM 675 C CA . THR A 1 80 ? -0.804 5.409 -7.462 1.00 90.06 80 THR A CA 1
ATOM 676 C C . THR A 1 80 ? 0.023 4.482 -8.351 1.00 90.06 80 THR A C 1
ATOM 678 O O . THR A 1 80 ? 0.683 4.953 -9.269 1.00 90.06 80 THR A O 1
ATOM 681 N N . ILE A 1 81 ? -0.064 3.160 -8.159 1.00 88.69 81 ILE A N 1
ATOM 682 C CA . ILE A 1 81 ? 0.656 2.178 -8.987 1.00 88.69 81 ILE A CA 1
ATOM 683 C C . ILE A 1 81 ? 0.248 2.254 -10.463 1.00 88.69 81 ILE A C 1
ATOM 685 O O . ILE A 1 81 ? 1.109 2.146 -11.334 1.00 88.69 81 ILE A O 1
ATOM 689 N N . LYS A 1 82 ? -1.044 2.400 -10.773 1.00 89.19 82 LYS A N 1
ATOM 690 C CA . LYS A 1 82 ? -1.533 2.470 -12.160 1.00 89.19 82 LYS A CA 1
ATOM 691 C C . LYS A 1 82 ? -1.032 3.721 -12.875 1.00 89.19 82 LYS A C 1
ATOM 693 O O . LYS A 1 82 ? -0.521 3.586 -13.981 1.00 89.19 82 LYS A O 1
ATOM 698 N N . THR A 1 83 ? -1.143 4.889 -12.242 1.00 87.31 83 THR A N 1
ATOM 699 C CA . THR A 1 83 ? -0.621 6.160 -12.771 1.00 87.31 83 THR A CA 1
ATOM 700 C C . THR A 1 83 ? 0.862 6.035 -13.070 1.00 87.31 83 THR A C 1
ATOM 702 O O . THR A 1 83 ? 1.319 6.310 -14.171 1.00 87.31 83 THR A O 1
ATOM 705 N N . GLU A 1 84 ? 1.597 5.497 -12.109 1.00 83.38 84 GLU A N 1
ATOM 706 C CA . GLU A 1 84 ? 3.020 5.264 -12.230 1.00 83.38 84 GLU A CA 1
ATOM 707 C C . GLU A 1 84 ? 3.402 4.288 -13.358 1.00 83.38 84 GLU A C 1
ATOM 709 O O . GLU A 1 84 ? 4.392 4.504 -14.042 1.00 83.38 84 GLU A O 1
ATOM 714 N N . ARG A 1 85 ? 2.622 3.235 -13.618 1.00 81.94 85 ARG A N 1
ATOM 715 C CA . ARG A 1 85 ? 2.889 2.318 -14.745 1.00 81.94 85 ARG A CA 1
ATOM 716 C C . AR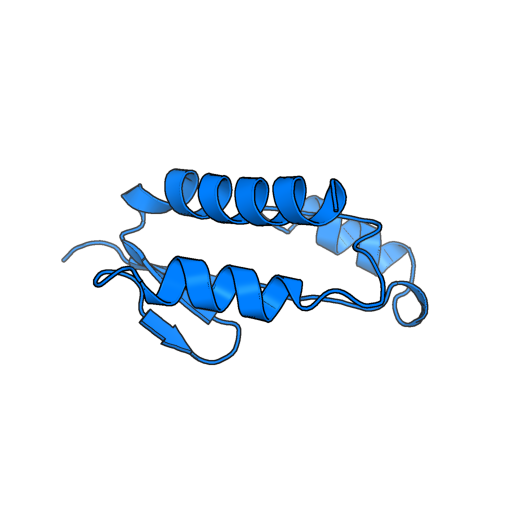G A 1 85 ? 2.585 2.915 -16.120 1.00 81.94 85 ARG A C 1
ATOM 718 O O . ARG A 1 85 ? 3.010 2.329 -17.112 1.00 81.94 85 ARG A O 1
ATOM 725 N N . ALA A 1 86 ? 1.790 3.980 -16.180 1.00 77.81 86 ALA A N 1
ATOM 726 C CA . ALA A 1 86 ? 1.426 4.652 -17.423 1.00 77.81 86 ALA A CA 1
ATOM 727 C C . ALA A 1 86 ? 2.447 5.724 -17.846 1.00 77.81 86 ALA A C 1
ATOM 729 O O . ALA A 1 86 ? 2.400 6.171 -18.992 1.00 77.81 86 ALA A O 1
ATOM 730 N N . HIS A 1 87 ? 3.338 6.123 -16.933 1.00 64.62 87 HIS A N 1
ATOM 731 C CA . HIS A 1 87 ? 4.477 7.006 -17.183 1.00 64.62 87 HIS A CA 1
ATOM 732 C C . HIS A 1 87 ? 5.712 6.215 -17.630 1.00 64.62 87 HIS A C 1
ATOM 734 O O . HIS A 1 87 ? 6.441 6.747 -18.496 1.00 64.62 87 HIS A O 1
#

Secondary structure (DSSP, 8-state):
-PPEEEEE-----GGGS-HHHHHHHHHH-SS------TT--HHHHHHHHHHT-TT-EEETTEEEEEGGGHHHHHHHHHHHHHHHHH-

Organism: NCBI:txid222440

Foldseek 3Di:
DQDKDKDFDDDDDPVVDDPVVLVVCVVPPPDDDPDQDPPDPLQVQLVVQQVVDPQWDDDPRMIMGGPVCVVVSVVSSVVSSVVNVVD